Protein AF-A0ABD3B051-F1 (afdb_monomer_lite)

Foldseek 3Di:
DDDPVVVVVVVVVVLLVLCCVQPVPDPDDSVRSVVSSVVVVVVVVVVVVCVVVCVVDVPVVPPPPDDD

Structure (mmCIF, N/CA/C/O backbone):
data_AF-A0ABD3B051-F1
#
_entry.id   AF-A0ABD3B051-F1
#
loop_
_atom_site.group_PDB
_atom_site.id
_atom_site.type_symbol
_atom_site.label_atom_id
_atom_site.label_alt_id
_atom_site.label_comp_id
_atom_site.label_asym_id
_atom_site.label_entity_id
_atom_site.label_seq_id
_atom_site.pdbx_PDB_ins_code
_atom_site.Cartn_x
_atom_site.Cartn_y
_atom_site.Cartn_z
_atom_site.occupancy
_atom_site.B_iso_or_equiv
_atom_site.auth_seq_id
_atom_site.auth_comp_id
_atom_site.auth_asym_id
_atom_site.auth_atom_id
_atom_site.pdbx_PDB_model_num
ATOM 1 N N . MET A 1 1 ? 7.317 11.209 -30.979 1.00 54.06 1 MET A N 1
ATOM 2 C CA . MET A 1 1 ? 6.991 11.914 -29.717 1.00 54.06 1 MET A CA 1
ATOM 3 C C . MET A 1 1 ? 7.814 11.320 -28.571 1.00 54.06 1 MET A C 1
ATOM 5 O O . MET A 1 1 ? 7.629 10.154 -28.250 1.00 54.06 1 MET A O 1
ATOM 9 N N . LYS A 1 2 ? 8.765 12.069 -27.991 1.00 57.56 2 LYS A N 1
ATOM 10 C CA . LYS A 1 2 ? 9.570 11.622 -26.834 1.00 57.56 2 LYS A CA 1
ATOM 11 C C . LYS A 1 2 ? 8.776 11.892 -25.555 1.00 57.56 2 LYS A C 1
ATOM 13 O O . LYS A 1 2 ? 8.629 13.043 -25.157 1.00 57.56 2 LYS A O 1
ATOM 18 N N . VAL A 1 3 ? 8.248 10.850 -24.916 1.00 61.09 3 VAL A N 1
ATOM 19 C CA . VAL A 1 3 ? 7.634 11.000 -23.589 1.00 61.09 3 VAL A CA 1
ATOM 20 C C . VAL A 1 3 ? 8.742 11.400 -22.606 1.00 61.09 3 VAL A C 1
ATOM 2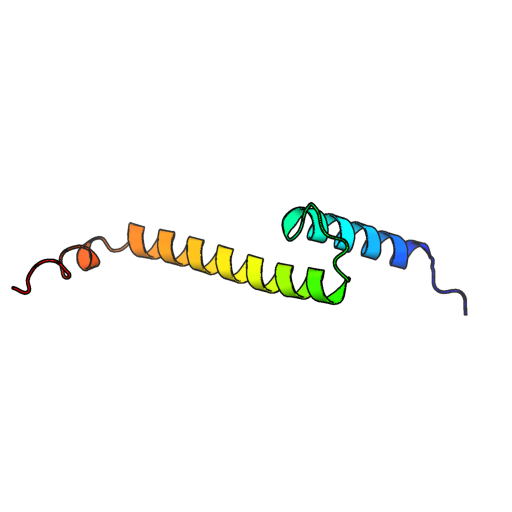2 O O . VAL A 1 3 ? 9.765 10.713 -22.558 1.00 61.09 3 VAL A O 1
ATOM 25 N N . PRO A 1 4 ? 8.601 12.495 -21.837 1.00 59.03 4 PRO A N 1
ATOM 26 C CA . PRO A 1 4 ? 9.650 12.945 -20.931 1.00 59.03 4 PRO A CA 1
ATOM 27 C C . PRO A 1 4 ? 9.907 11.884 -19.852 1.00 59.03 4 PRO A C 1
ATOM 29 O O . PRO A 1 4 ? 9.102 11.687 -18.939 1.00 59.03 4 PRO A O 1
ATOM 32 N N . VAL A 1 5 ? 11.059 11.215 -19.959 1.00 61.41 5 VAL A N 1
ATOM 33 C CA . VAL A 1 5 ? 11.521 10.095 -19.114 1.00 61.41 5 VAL A CA 1
ATOM 34 C C . VAL A 1 5 ? 11.461 10.432 -17.616 1.00 61.41 5 VAL A C 1
ATOM 36 O O . VAL A 1 5 ? 11.130 9.584 -16.791 1.00 61.41 5 VAL A O 1
ATOM 39 N N . ARG A 1 6 ? 11.641 11.712 -17.260 1.00 61.78 6 ARG A N 1
ATOM 40 C CA . ARG A 1 6 ? 11.580 12.205 -15.873 1.00 61.78 6 ARG A CA 1
ATOM 41 C C . ARG A 1 6 ? 10.227 12.001 -15.181 1.00 61.78 6 ARG A C 1
ATOM 43 O O . ARG A 1 6 ? 10.199 11.846 -13.965 1.00 61.78 6 ARG A O 1
ATOM 50 N N . ARG A 1 7 ? 9.104 12.012 -15.914 1.00 66.75 7 ARG A N 1
ATOM 51 C CA . ARG A 1 7 ? 7.774 11.782 -15.310 1.00 66.75 7 ARG A CA 1
ATOM 52 C C . ARG A 1 7 ? 7.548 10.308 -14.980 1.00 66.75 7 ARG A C 1
ATOM 54 O O . ARG A 1 7 ? 6.939 10.008 -13.960 1.00 66.75 7 ARG A O 1
ATOM 61 N N . ARG A 1 8 ? 8.064 9.405 -15.820 1.00 66.75 8 ARG A N 1
ATOM 62 C CA . ARG A 1 8 ? 7.926 7.954 -15.636 1.00 66.75 8 ARG A CA 1
ATOM 63 C C . ARG A 1 8 ? 8.776 7.442 -14.469 1.00 66.75 8 ARG A C 1
ATOM 65 O O . ARG A 1 8 ? 8.278 6.636 -13.694 1.00 66.75 8 ARG A O 1
ATOM 72 N N . GLN A 1 9 ? 9.984 7.981 -14.280 1.00 73.44 9 GLN A N 1
ATOM 73 C CA . GLN A 1 9 ? 10.866 7.593 -13.169 1.00 73.44 9 GLN A CA 1
ATOM 74 C C . GLN A 1 9 ? 10.235 7.876 -11.797 1.00 73.44 9 GLN A C 1
ATOM 76 O O . GLN A 1 9 ? 10.120 6.980 -10.971 1.00 73.44 9 GLN A O 1
ATOM 81 N N . LYS A 1 10 ? 9.690 9.088 -11.606 1.00 83.62 10 LYS A N 1
ATOM 82 C CA . LYS A 1 10 ? 9.008 9.471 -10.357 1.00 83.62 10 LYS A CA 1
ATOM 83 C C . LYS A 1 10 ? 7.813 8.577 -10.020 1.00 83.62 10 LYS A C 1
ATOM 85 O O . LYS A 1 10 ? 7.466 8.447 -8.851 1.00 83.62 10 LYS A O 1
ATOM 90 N N . LEU A 1 11 ? 7.138 8.022 -11.027 1.00 85.69 11 LEU A N 1
ATOM 91 C CA . LEU A 1 11 ? 6.030 7.094 -10.812 1.00 85.69 11 LEU A CA 1
ATOM 92 C C . LEU A 1 11 ? 6.542 5.710 -10.391 1.00 85.69 11 LEU A C 1
ATOM 94 O O . LEU A 1 11 ? 6.002 5.136 -9.452 1.00 85.69 11 LEU A O 1
ATOM 98 N N . ALA A 1 12 ? 7.601 5.210 -11.031 1.00 86.38 12 ALA A N 1
ATOM 99 C CA . ALA A 1 12 ? 8.230 3.943 -10.664 1.00 86.38 12 ALA A CA 1
ATOM 100 C C . ALA A 1 12 ? 8.782 3.963 -9.226 1.00 86.38 12 ALA A C 1
ATOM 102 O O . ALA A 1 12 ? 8.590 3.002 -8.481 1.00 86.38 12 ALA A O 1
ATOM 103 N N . ASP A 1 13 ? 9.377 5.083 -8.803 1.00 89.94 13 ASP A N 1
ATOM 104 C CA . ASP A 1 13 ? 9.884 5.252 -7.436 1.00 89.94 13 ASP A CA 1
ATOM 105 C C . ASP A 1 13 ? 8.742 5.206 -6.408 1.00 89.94 13 ASP A C 1
ATOM 107 O O . ASP A 1 13 ? 8.851 4.550 -5.372 1.00 89.94 13 ASP A O 1
ATOM 111 N N . LYS A 1 14 ? 7.606 5.845 -6.723 1.00 90.69 14 LYS A N 1
ATOM 112 C CA . LYS A 1 14 ? 6.398 5.793 -5.885 1.00 90.69 14 LYS A CA 1
ATOM 113 C C . LYS A 1 14 ? 5.833 4.379 -5.788 1.00 90.69 14 LYS A C 1
ATOM 115 O O . LYS A 1 14 ? 5.513 3.944 -4.689 1.00 90.69 14 LYS A O 1
ATOM 120 N N . ILE A 1 15 ? 5.739 3.656 -6.905 1.00 91.12 15 ILE A N 1
ATOM 121 C CA . ILE A 1 15 ? 5.262 2.263 -6.910 1.00 91.12 15 ILE A CA 1
ATOM 122 C C . ILE A 1 15 ? 6.208 1.375 -6.091 1.00 91.12 15 ILE A C 1
ATOM 124 O O . ILE A 1 15 ? 5.746 0.573 -5.291 1.00 91.12 15 ILE A O 1
ATOM 128 N N . THR A 1 16 ? 7.523 1.569 -6.210 1.00 89.69 16 THR A N 1
ATOM 129 C CA . THR A 1 16 ? 8.519 0.830 -5.415 1.00 89.69 16 THR A CA 1
ATOM 130 C C . THR A 1 16 ? 8.393 1.129 -3.919 1.00 89.69 16 THR A C 1
ATOM 132 O O . THR A 1 16 ? 8.530 0.230 -3.092 1.00 89.69 16 THR A O 1
ATOM 135 N N . ALA A 1 17 ? 8.117 2.382 -3.550 1.00 91.19 17 ALA A N 1
ATOM 136 C CA . ALA A 1 17 ? 7.857 2.745 -2.160 1.00 91.19 17 ALA A CA 1
ATOM 137 C C . ALA A 1 17 ? 6.584 2.068 -1.628 1.00 91.19 17 ALA A C 1
ATOM 139 O O . ALA A 1 17 ? 6.615 1.517 -0.532 1.00 91.19 17 ALA A O 1
ATOM 140 N N . LEU A 1 18 ? 5.502 2.050 -2.415 1.00 91.94 18 LEU A N 1
ATOM 141 C CA . LEU A 1 18 ? 4.270 1.340 -2.059 1.00 91.94 18 LEU A CA 1
ATOM 142 C C . LEU A 1 18 ? 4.506 -0.165 -1.909 1.00 91.94 18 LEU A C 1
ATOM 144 O O . LEU A 1 18 ? 4.089 -0.734 -0.906 1.00 91.94 18 LEU A O 1
ATOM 148 N N . GLN A 1 19 ? 5.255 -0.782 -2.828 1.00 91.75 19 GLN A N 1
ATOM 149 C CA . GLN A 1 19 ? 5.624 -2.197 -2.753 1.00 91.75 19 GLN A CA 1
ATOM 150 C C . GLN A 1 19 ? 6.286 -2.529 -1.419 1.00 91.75 19 GLN A C 1
ATOM 152 O O . GLN A 1 19 ? 5.911 -3.497 -0.776 1.00 91.75 19 GLN A O 1
ATOM 157 N N . LYS A 1 20 ? 7.228 -1.706 -0.950 1.00 90.12 20 LYS A N 1
ATOM 158 C CA . LYS A 1 20 ? 7.892 -1.939 0.341 1.00 90.12 20 LYS A CA 1
ATOM 159 C C . LYS A 1 20 ? 6.936 -1.910 1.536 1.00 90.12 20 LYS A C 1
ATOM 161 O O . LYS A 1 20 ? 7.233 -2.539 2.545 1.00 90.12 20 LYS A O 1
ATOM 166 N N . LEU A 1 21 ? 5.827 -1.180 1.433 1.00 90.00 21 LEU A N 1
ATOM 167 C CA . LEU A 1 21 ? 4.832 -1.057 2.498 1.00 90.00 21 LEU A CA 1
ATOM 168 C C . LEU A 1 21 ? 3.811 -2.197 2.477 1.00 90.00 21 LEU A C 1
ATOM 170 O O . LEU A 1 21 ? 3.413 -2.657 3.542 1.00 90.00 21 LEU A O 1
ATOM 174 N N . VAL A 1 22 ? 3.392 -2.640 1.289 1.00 87.88 22 VAL A N 1
ATOM 175 C CA . VAL A 1 22 ? 2.326 -3.649 1.144 1.00 87.88 22 VAL A CA 1
ATOM 176 C C . VAL A 1 22 ? 2.859 -5.064 0.921 1.00 87.88 22 VAL A C 1
ATOM 178 O O . VAL A 1 22 ? 2.241 -6.027 1.355 1.00 87.88 22 VAL A O 1
ATOM 181 N N . SER A 1 23 ? 4.036 -5.197 0.305 1.00 83.06 23 SER A N 1
ATOM 182 C CA . SER A 1 23 ? 4.677 -6.473 -0.027 1.00 83.06 23 SER A CA 1
ATOM 183 C C . SER A 1 23 ? 6.219 -6.332 -0.096 1.00 83.06 23 SER A C 1
ATOM 185 O O . SER A 1 23 ? 6.832 -6.297 -1.169 1.00 83.06 23 SER A O 1
ATOM 187 N N . PRO A 1 24 ? 6.901 -6.246 1.064 1.00 72.69 24 PRO A N 1
ATOM 188 C CA . PRO A 1 24 ? 8.333 -5.928 1.157 1.00 72.69 24 PRO A CA 1
ATOM 189 C C . PRO A 1 24 ? 9.283 -6.924 0.474 1.00 72.69 24 PRO A C 1
ATOM 191 O O . PRO A 1 24 ? 10.435 -6.577 0.214 1.00 72.69 24 PRO A O 1
ATOM 194 N N . TYR A 1 25 ? 8.815 -8.135 0.159 1.00 73.25 25 TYR A N 1
ATOM 195 C CA . TYR A 1 25 ? 9.643 -9.228 -0.366 1.00 73.25 25 TYR A CA 1
ATOM 196 C C . TYR A 1 25 ? 9.183 -9.760 -1.738 1.00 73.25 25 TYR A C 1
ATOM 198 O O . TYR A 1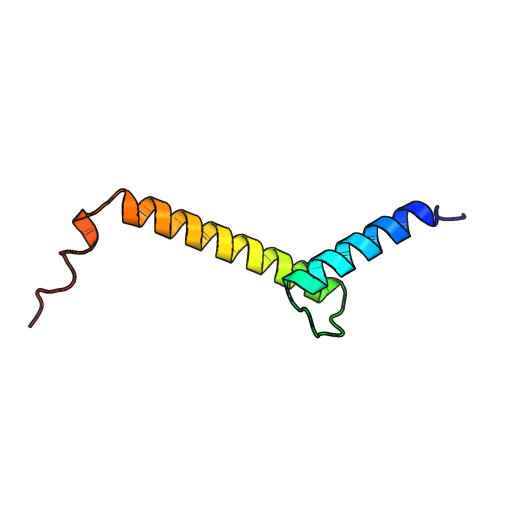 25 ? 9.733 -10.744 -2.232 1.00 73.25 25 TYR A O 1
ATOM 206 N N . GLY A 1 26 ? 8.181 -9.136 -2.369 1.00 65.19 26 GLY A N 1
ATOM 207 C CA . GLY A 1 26 ? 7.555 -9.642 -3.595 1.00 65.19 26 GLY A CA 1
ATOM 208 C C . GLY A 1 26 ? 8.072 -9.027 -4.901 1.00 65.19 26 GLY A C 1
ATOM 209 O O . GLY A 1 26 ? 8.300 -7.823 -4.995 1.00 65.19 26 GLY A O 1
ATOM 210 N N . LYS A 1 27 ? 8.160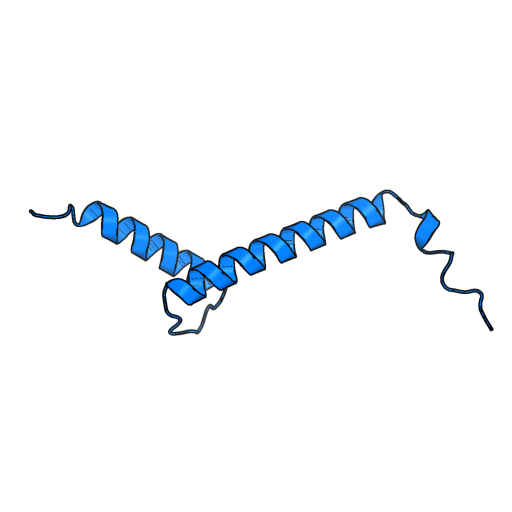 -9.853 -5.956 1.00 65.94 27 LYS A N 1
ATOM 211 C CA . LYS A 1 27 ? 8.068 -9.410 -7.361 1.00 65.94 27 LYS A CA 1
ATOM 212 C C . LYS A 1 27 ? 6.586 -9.234 -7.708 1.00 65.94 27 LYS A C 1
ATOM 214 O O . LYS A 1 27 ? 6.027 -10.029 -8.457 1.00 65.94 27 LYS A O 1
ATOM 219 N N . THR A 1 28 ? 5.935 -8.258 -7.094 1.00 76.62 28 THR A N 1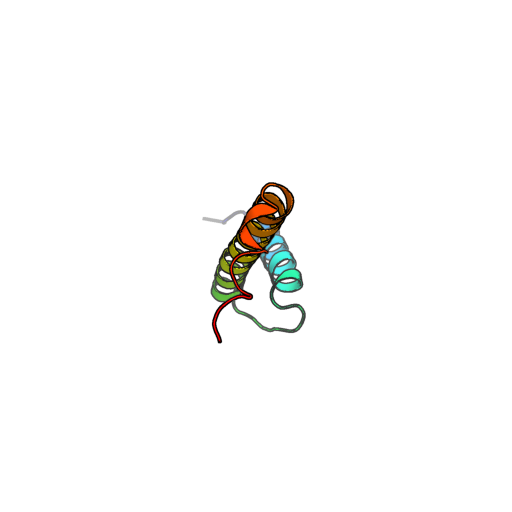
ATOM 220 C CA . THR A 1 28 ? 4.517 -7.986 -7.339 1.00 76.62 28 THR A CA 1
ATOM 221 C C . THR A 1 28 ? 4.391 -7.019 -8.516 1.00 76.62 28 THR A C 1
ATOM 223 O O . THR A 1 28 ? 5.161 -6.061 -8.629 1.00 76.62 28 THR A O 1
ATOM 226 N N . ASP A 1 29 ? 3.465 -7.281 -9.438 1.00 88.81 29 ASP A N 1
ATOM 227 C CA . ASP A 1 29 ? 3.202 -6.374 -10.553 1.00 88.81 29 ASP A CA 1
ATOM 22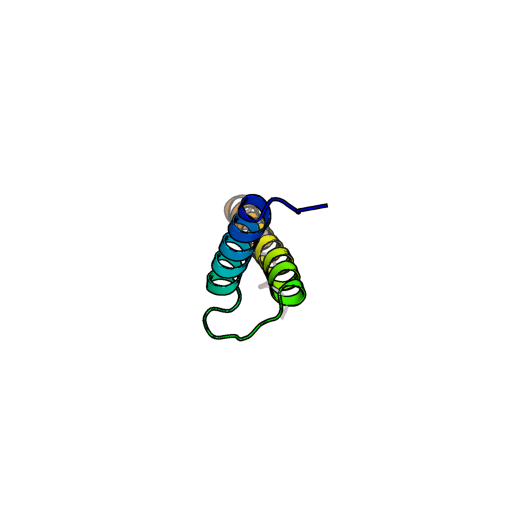8 C C . ASP A 1 29 ? 2.559 -5.065 -10.060 1.00 88.81 29 ASP A C 1
ATOM 230 O O . ASP A 1 29 ? 1.913 -5.020 -9.012 1.00 88.81 29 ASP A O 1
ATOM 234 N N . ALA A 1 30 ? 2.716 -3.983 -10.828 1.00 90.06 30 ALA A N 1
ATOM 235 C CA . ALA A 1 30 ? 2.256 -2.654 -10.424 1.00 90.06 30 ALA A CA 1
ATOM 236 C C . ALA A 1 30 ? 0.745 -2.576 -10.128 1.00 90.06 30 ALA A C 1
ATOM 238 O O . ALA A 1 30 ? 0.348 -1.775 -9.283 1.00 90.06 30 ALA A O 1
ATOM 239 N N . ALA A 1 31 ? -0.098 -3.368 -10.802 1.00 92.62 31 ALA A N 1
ATOM 240 C CA . ALA A 1 31 ? -1.539 -3.338 -10.564 1.00 92.62 31 ALA A CA 1
ATOM 241 C C . ALA A 1 31 ? -1.874 -3.967 -9.207 1.00 92.62 31 ALA A C 1
ATOM 243 O O . ALA A 1 31 ? -2.636 -3.377 -8.437 1.00 92.62 31 ALA A O 1
ATOM 244 N N . SER A 1 32 ? -1.234 -5.090 -8.885 1.00 92.00 32 SER A N 1
ATOM 245 C CA . SER A 1 32 ? -1.350 -5.734 -7.577 1.00 92.00 32 SER A CA 1
ATOM 246 C C . SER A 1 32 ? -0.855 -4.819 -6.450 1.00 92.00 32 SER A C 1
ATOM 248 O O . SER A 1 32 ? -1.575 -4.635 -5.471 1.00 92.00 32 SER A O 1
ATOM 250 N N . VAL A 1 33 ? 0.272 -4.109 -6.631 1.00 92.44 33 VAL A N 1
ATOM 251 C CA . VAL A 1 33 ? 0.754 -3.115 -5.641 1.00 92.44 33 VAL A CA 1
ATOM 252 C C . VAL A 1 33 ? -0.304 -2.051 -5.349 1.00 92.44 33 VAL A C 1
ATOM 254 O O . VAL A 1 33 ? -0.575 -1.722 -4.192 1.00 92.44 33 VAL A O 1
ATOM 257 N N . LEU A 1 34 ? -0.900 -1.481 -6.400 1.00 93.19 34 LEU A N 1
ATOM 258 C CA . LEU A 1 34 ? -1.900 -0.423 -6.263 1.00 93.19 34 LEU A CA 1
ATOM 259 C C . LEU A 1 34 ? -3.185 -0.941 -5.611 1.00 93.19 34 LEU A C 1
ATOM 261 O O . LEU A 1 34 ? -3.772 -0.244 -4.780 1.00 93.19 34 LEU A O 1
ATOM 265 N N . HIS A 1 35 ? -3.603 -2.158 -5.961 1.00 93.69 35 HIS A N 1
ATOM 266 C CA . HIS A 1 35 ? -4.773 -2.796 -5.375 1.00 93.69 35 HIS A CA 1
ATOM 267 C C . HIS A 1 35 ? -4.578 -3.057 -3.878 1.00 93.69 35 HIS A C 1
ATOM 269 O O . HIS A 1 35 ? -5.374 -2.583 -3.065 1.00 93.69 35 HIS A O 1
ATOM 275 N N . GLU A 1 36 ? -3.486 -3.724 -3.507 1.00 91.94 36 GLU A N 1
ATOM 276 C CA . GLU A 1 36 ? -3.142 -4.022 -2.114 1.00 91.94 36 GLU A CA 1
ATOM 277 C C . GLU A 1 36 ? -2.989 -2.742 -1.287 1.00 91.94 36 GLU A C 1
ATOM 279 O O . GLU A 1 36 ? -3.507 -2.660 -0.175 1.00 91.94 36 GLU A O 1
ATOM 284 N N . THR A 1 37 ? -2.382 -1.693 -1.854 1.00 94.06 37 THR A N 1
ATOM 285 C CA . THR A 1 37 ? -2.296 -0.372 -1.207 1.00 94.06 37 THR A CA 1
ATOM 286 C C . THR A 1 37 ? -3.679 0.203 -0.912 1.00 94.06 37 THR A C 1
ATOM 288 O O . THR A 1 37 ? -3.919 0.705 0.186 1.00 94.06 37 THR A O 1
ATOM 291 N N . SER A 1 38 ? -4.604 0.134 -1.875 1.00 95.06 38 SER A N 1
ATOM 292 C CA . SER A 1 38 ? -5.968 0.631 -1.682 1.00 95.06 38 SER A CA 1
ATOM 293 C C . SER A 1 38 ? -6.694 -0.126 -0.569 1.00 95.06 38 SER A C 1
ATOM 295 O O . SER A 1 38 ? -7.353 0.498 0.263 1.00 95.06 38 SER A O 1
ATOM 297 N N . VAL A 1 39 ? -6.543 -1.452 -0.522 1.00 94.12 39 VAL A N 1
ATOM 298 C CA . VAL A 1 39 ? -7.115 -2.297 0.536 1.00 94.12 39 VAL A CA 1
ATOM 299 C C . VAL A 1 39 ? -6.491 -1.969 1.893 1.00 94.12 39 VAL A C 1
ATOM 301 O O . VAL A 1 39 ? -7.217 -1.764 2.863 1.00 94.12 39 VAL A O 1
ATOM 304 N N . PHE A 1 40 ? -5.166 -1.840 1.963 1.00 93.56 40 PHE A N 1
ATOM 305 C CA . PHE A 1 40 ? -4.448 -1.543 3.201 1.00 93.56 40 PHE A CA 1
ATOM 306 C C . PHE A 1 40 ? -4.879 -0.207 3.823 1.00 93.56 40 PHE A C 1
ATOM 308 O O . PHE A 1 40 ? -5.118 -0.135 5.027 1.00 93.56 40 PHE A O 1
ATOM 315 N N . ILE A 1 41 ? -5.065 0.837 3.006 1.00 94.38 41 ILE A N 1
ATOM 316 C CA . ILE A 1 41 ? -5.573 2.136 3.476 1.00 94.38 41 ILE A CA 1
ATOM 317 C C . ILE A 1 41 ? -6.962 1.992 4.109 1.00 94.38 41 ILE A C 1
ATOM 319 O O . ILE A 1 41 ? -7.196 2.569 5.170 1.00 94.38 41 ILE A O 1
ATOM 323 N N . LYS A 1 42 ? -7.867 1.216 3.498 1.00 95.31 42 LYS A N 1
ATOM 324 C CA . LYS A 1 42 ? -9.214 0.985 4.050 1.00 95.31 42 LYS A CA 1
ATOM 325 C C . LYS A 1 42 ? -9.149 0.274 5.397 1.00 95.31 42 LYS A C 1
ATOM 327 O O . LYS A 1 42 ? -9.736 0.749 6.358 1.00 95.31 42 LYS A O 1
ATOM 332 N N . VAL A 1 43 ? -8.345 -0.785 5.496 1.00 93.69 43 VAL A N 1
ATOM 333 C CA . VAL A 1 43 ? -8.149 -1.517 6.757 1.00 93.69 43 VAL A CA 1
ATOM 334 C C . VAL A 1 43 ? -7.639 -0.592 7.867 1.00 93.69 43 VAL A C 1
ATOM 336 O O . VAL A 1 43 ? -8.127 -0.651 8.993 1.00 93.69 43 VAL A O 1
ATOM 339 N N . LEU A 1 44 ? -6.684 0.294 7.568 1.00 93.25 44 LEU A N 1
ATOM 340 C CA . LEU A 1 44 ? -6.192 1.269 8.546 1.00 93.25 44 LEU A CA 1
ATOM 341 C C . LEU A 1 44 ? -7.273 2.274 8.966 1.00 93.25 44 LEU A C 1
ATOM 343 O O . LEU A 1 44 ? -7.364 2.614 10.145 1.00 93.25 44 LEU A O 1
ATOM 347 N N . GLN A 1 45 ? -8.091 2.746 8.023 1.00 94.44 45 GLN A N 1
ATOM 348 C CA . GLN A 1 45 ? -9.214 3.642 8.313 1.00 94.44 45 GLN A CA 1
ATOM 349 C C . GLN A 1 45 ? -10.243 2.968 9.224 1.00 94.44 45 GLN A C 1
ATOM 351 O O . GLN A 1 45 ? -10.642 3.566 10.226 1.00 94.44 45 GLN A O 1
ATOM 356 N N . ASP A 1 46 ? -10.599 1.718 8.930 1.00 92.69 46 ASP A N 1
ATOM 357 C CA . ASP A 1 46 ? -11.542 0.932 9.724 1.00 92.69 46 ASP A CA 1
ATOM 358 C C . ASP A 1 46 ? -11.008 0.716 11.147 1.00 92.69 46 ASP A C 1
ATOM 360 O O . ASP A 1 46 ? -11.709 0.989 12.118 1.00 92.69 46 ASP A O 1
ATOM 364 N N . GLN A 1 47 ? -9.727 0.359 11.300 1.00 91.81 47 GLN A N 1
ATOM 365 C CA . GLN A 1 47 ? -9.095 0.216 12.617 1.00 91.81 47 GLN A CA 1
ATOM 366 C C . GLN A 1 47 ? -9.097 1.519 13.428 1.00 91.81 47 GLN A C 1
ATOM 368 O O . GLN A 1 47 ? -9.295 1.493 14.645 1.00 91.81 47 GLN A O 1
ATOM 373 N N . ILE A 1 48 ? -8.852 2.666 12.788 1.00 91.06 48 ILE A N 1
ATOM 374 C CA . ILE A 1 48 ? -8.905 3.974 13.457 1.00 91.06 48 ILE A CA 1
ATOM 375 C C . ILE A 1 48 ? -10.343 4.285 13.880 1.00 91.06 48 ILE A C 1
ATOM 377 O O . ILE A 1 48 ? -10.560 4.719 15.012 1.00 91.06 48 ILE A O 1
ATOM 381 N N . HIS A 1 49 ? -11.321 4.032 13.009 1.00 88.56 49 HIS A N 1
ATOM 382 C CA . HIS A 1 49 ? -12.733 4.261 13.297 1.00 88.56 49 HIS A CA 1
ATOM 383 C C . HIS A 1 49 ? -13.236 3.372 14.441 1.00 88.56 49 HIS A C 1
ATOM 385 O O . HIS A 1 49 ? -13.870 3.863 15.377 1.00 88.56 49 HIS A O 1
ATOM 391 N N . GLU A 1 50 ? -12.896 2.083 14.432 1.00 84.19 50 GLU A N 1
ATOM 392 C CA . GLU A 1 50 ? -13.194 1.162 15.528 1.00 84.19 50 GLU A CA 1
ATOM 393 C C . GLU A 1 50 ? -12.557 1.628 16.835 1.00 84.19 50 GLU A C 1
ATOM 395 O O . GLU A 1 50 ? -13.232 1.702 17.858 1.00 84.19 50 GLU A O 1
ATOM 400 N N . LYS A 1 51 ? -11.275 2.012 16.824 1.00 80.06 51 LYS A N 1
ATOM 401 C CA . LYS A 1 51 ? -10.614 2.515 18.035 1.00 80.06 51 LYS A CA 1
ATOM 402 C C . LYS A 1 51 ? -11.285 3.782 18.561 1.00 80.06 51 LYS A C 1
ATOM 404 O O . LYS A 1 51 ? -11.517 3.882 19.761 1.00 80.06 51 LYS A O 1
ATOM 409 N N . HIS A 1 52 ? -11.650 4.721 17.693 1.00 74.44 52 HIS A N 1
ATOM 410 C CA . HIS A 1 52 ? -12.279 5.972 18.114 1.00 74.44 52 HIS A CA 1
ATOM 411 C C . HIS A 1 52 ? -13.710 5.763 18.641 1.00 74.44 52 HIS A C 1
ATOM 413 O O . HIS A 1 52 ? -14.096 6.347 19.652 1.00 74.44 52 HIS A O 1
ATOM 419 N N . THR A 1 53 ? -14.494 4.888 18.006 1.00 69.75 53 THR A N 1
ATOM 420 C CA . THR A 1 53 ? -15.868 4.567 18.436 1.00 69.75 53 THR A CA 1
ATOM 421 C C . THR A 1 53 ? -15.902 3.718 19.709 1.00 69.75 53 THR A C 1
ATOM 423 O O . THR A 1 53 ? -16.743 3.942 20.579 1.00 69.75 53 THR A O 1
ATOM 426 N N . ASN A 1 54 ? -14.962 2.785 19.869 1.00 58.41 54 ASN A N 1
ATOM 427 C CA . ASN A 1 54 ? -14.887 1.878 21.017 1.00 58.41 54 ASN A CA 1
ATOM 428 C C . ASN A 1 54 ? -14.225 2.526 22.252 1.00 58.41 54 ASN A C 1
ATOM 430 O O . ASN A 1 54 ? -14.401 2.050 23.374 1.00 58.41 54 ASN A O 1
ATOM 434 N N . VAL A 1 55 ? -13.486 3.627 22.068 1.00 59.94 55 VAL A N 1
ATOM 435 C CA . VAL A 1 55 ? -13.015 4.498 23.161 1.00 59.94 55 VAL A CA 1
ATOM 436 C C . VAL A 1 55 ? -14.093 5.513 23.570 1.00 59.94 55 VAL A C 1
ATOM 438 O O . VAL A 1 55 ? -14.183 5.851 24.746 1.00 59.94 55 VAL A O 1
ATOM 441 N N . HIS A 1 56 ? -14.953 5.960 22.644 1.00 57.06 56 HIS A N 1
ATOM 442 C CA . HIS A 1 56 ? -15.992 6.960 22.929 1.00 57.06 56 HIS A CA 1
ATOM 443 C C . HIS A 1 56 ? -17.343 6.380 23.398 1.00 57.06 56 HIS A C 1
ATOM 445 O O . HIS A 1 56 ? -18.201 7.134 23.848 1.00 57.06 56 HIS A O 1
ATOM 451 N N . ASN A 1 57 ? -17.556 5.058 23.339 1.00 49.09 57 ASN A N 1
ATOM 452 C CA . ASN A 1 57 ? -18.781 4.431 23.850 1.00 49.09 57 ASN A CA 1
ATOM 453 C C . ASN A 1 57 ? -18.501 3.204 24.745 1.00 49.09 57 ASN A C 1
ATOM 455 O O . ASN A 1 57 ? -18.491 2.070 24.255 1.00 49.09 57 ASN A O 1
ATOM 459 N N . PRO A 1 58 ? -18.326 3.388 26.068 1.00 54.22 58 PRO A N 1
ATOM 460 C CA . PRO A 1 58 ? -18.117 2.282 27.006 1.00 54.22 58 PRO A CA 1
ATOM 461 C C . PRO A 1 58 ? -19.347 1.369 27.186 1.00 54.22 58 PRO A C 1
ATOM 463 O O . PRO A 1 58 ? -19.217 0.279 27.739 1.00 54.22 58 PRO A O 1
ATOM 466 N N . VAL A 1 59 ? -20.533 1.755 26.699 1.00 57.62 59 VAL A N 1
ATOM 467 C CA . VAL A 1 59 ? -21.804 1.078 27.028 1.00 57.62 59 VAL A CA 1
ATOM 468 C C . VAL A 1 59 ? -22.021 -0.226 26.243 1.00 57.62 59 VAL A C 1
ATOM 470 O O . VAL A 1 59 ? -22.803 -1.073 26.659 1.00 57.62 59 VAL A O 1
ATOM 473 N N . LYS A 1 60 ? -21.317 -0.461 25.125 1.00 54.88 60 LYS A N 1
ATOM 474 C CA . LYS A 1 60 ? -21.512 -1.700 24.338 1.00 54.88 60 LYS A CA 1
ATOM 475 C C . LYS A 1 60 ? -20.707 -2.908 24.828 1.00 54.88 60 LYS A C 1
ATOM 477 O O . LYS A 1 60 ? -21.034 -4.027 24.441 1.00 54.88 60 LYS A O 1
ATOM 482 N N . ARG A 1 61 ? -19.699 -2.723 25.692 1.00 54.56 61 ARG A N 1
ATOM 483 C CA . ARG A 1 61 ? -18.887 -3.843 26.214 1.00 54.56 61 ARG A CA 1
ATOM 484 C C . ARG A 1 61 ? -19.595 -4.667 27.298 1.00 54.56 61 ARG A C 1
ATOM 486 O O . ARG A 1 61 ? -19.229 -5.818 27.495 1.00 54.56 61 ARG A O 1
ATOM 493 N N . SER A 1 62 ? -20.628 -4.134 27.950 1.00 54.12 62 SER A N 1
ATOM 494 C CA . SER A 1 62 ? -21.353 -4.811 29.038 1.00 54.12 62 SER A CA 1
ATOM 495 C C . SER A 1 62 ? -22.543 -5.673 28.590 1.00 54.12 62 SER A C 1
ATOM 497 O O . SER A 1 62 ? -23.107 -6.387 29.413 1.00 54.12 62 SER A O 1
ATOM 499 N N . HIS A 1 63 ? -22.929 -5.666 27.307 1.00 53.69 63 HIS A N 1
ATOM 500 C CA . HIS A 1 63 ? -24.145 -6.356 26.840 1.00 53.69 63 HIS A CA 1
ATOM 501 C C . HIS A 1 63 ? -23.927 -7.729 26.178 1.00 53.69 63 HIS A C 1
ATOM 503 O O . HIS A 1 63 ? -24.897 -8.326 25.716 1.00 53.69 63 HIS A O 1
ATOM 509 N N . LEU A 1 64 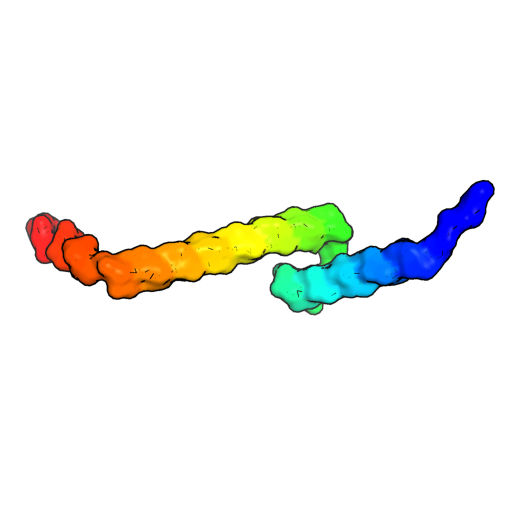? -22.700 -8.271 26.159 1.00 56.66 64 LEU A N 1
ATOM 510 C CA . LEU A 1 64 ? -22.421 -9.619 25.625 1.00 56.66 64 LEU A CA 1
ATOM 511 C C . LEU A 1 64 ? -22.090 -10.689 26.683 1.00 56.66 64 LEU A C 1
ATOM 513 O O . LEU A 1 64 ? -21.642 -11.772 26.325 1.00 56.66 64 LEU A O 1
ATOM 517 N N . GLN A 1 65 ? -22.349 -10.435 27.969 1.00 55.59 65 GLN A N 1
ATOM 518 C CA . GLN A 1 65 ? -22.126 -11.422 29.035 1.00 55.59 65 GLN A CA 1
ATOM 519 C C . GLN A 1 65 ? -23.322 -11.567 29.987 1.00 55.59 65 GLN A C 1
ATOM 521 O O . GLN A 1 65 ? -23.167 -11.577 31.196 1.00 55.59 65 GLN A O 1
ATOM 526 N N . VAL A 1 66 ? -24.537 -11.696 29.448 1.00 54.38 66 VAL A N 1
ATOM 527 C CA . VAL A 1 66 ? -25.646 -12.351 30.166 1.00 54.38 66 VAL A CA 1
ATOM 528 C C . VAL A 1 66 ? -26.509 -13.073 29.136 1.00 54.38 66 VAL A C 1
ATOM 530 O O . VAL A 1 66 ? -27.481 -12.519 28.629 1.00 54.38 66 VAL A O 1
ATOM 533 N N . LYS A 1 67 ? -26.121 -14.292 28.769 1.00 56.00 67 LYS A N 1
ATOM 534 C CA . LYS A 1 67 ? -27.037 -15.294 28.215 1.00 56.00 67 LYS A CA 1
ATOM 535 C C . LYS A 1 67 ? -26.423 -16.677 28.422 1.00 56.00 67 LYS A C 1
ATOM 537 O O . LYS A 1 67 ? -25.604 -17.108 27.619 1.00 56.00 67 LYS A O 1
ATOM 542 N N . ASN A 1 68 ? -26.912 -17.285 29.503 1.00 42.78 68 ASN A N 1
ATOM 543 C CA . ASN A 1 68 ? -26.906 -18.698 29.888 1.00 42.78 68 ASN A CA 1
ATOM 544 C C . ASN A 1 68 ? -25.579 -19.299 30.348 1.00 42.78 68 ASN A C 1
ATOM 546 O O . ASN A 1 68 ? -24.691 -19.528 29.505 1.00 42.78 68 ASN A O 1
#

InterPro domains:
  IPR011598 Myc-type, basic helix-loop-helix (bHLH) domain [PS50888] (1-44)
  IPR036638 Helix-loop-helix DNA-binding domain superfamily [G3DSA:4.10.280.10] (5-68)
  IPR036638 Helix-loop-helix DNA-binding domain superfamily [SSF47459] (6-53)
  IPR045239 Transcription factor bHLH95-like, basic helix-loop-helix domain [cd11393] (6-50)
  IPR045843 Transcription factor IND-like [PTHR16223] (6-51)

Radius of gyration: 20.68 Å; chains: 1; bounding box: 39×32×60 Å

Secondary structure (DSSP, 8-state):
----HHHHHHHHHHHHHHHHHH-TT----HHHHHHHHHHHHHHHHHHHHHHHHHHH-GGGTTSSS---

Sequence (68 aa):
MKVPVRRRQKLADKITALQKLVSPYGKTDAASVLHETSVFIKVLQDQIHEKHTNVHNPVKRSHLQVKN

pLDDT: mean 76.95, std 16.12, range [42.78, 95.31]

Organism: NCBI:txid153742